Protein AF-A0A976PH39-F1 (afdb_monomer_lite)

Structure (mmCIF, N/CA/C/O backbone):
data_AF-A0A976PH39-F1
#
_entry.id   AF-A0A976PH39-F1
#
loop_
_atom_site.group_PDB
_atom_site.id
_atom_site.type_symbol
_atom_site.label_atom_id
_atom_site.label_alt_id
_atom_site.label_comp_id
_atom_site.label_asym_id
_atom_site.label_entity_id
_atom_site.label_seq_id
_atom_site.pdbx_PDB_ins_code
_atom_site.Cartn_x
_atom_site.Cartn_y
_atom_site.Cartn_z
_atom_site.occupancy
_atom_site.B_iso_or_equiv
_atom_site.auth_seq_id
_atom_site.auth_comp_id
_atom_site.auth_asym_id
_atom_site.auth_atom_id
_atom_site.pdbx_PDB_model_num
ATOM 1 N N . MET A 1 1 ? 8.815 -14.341 2.684 1.00 51.44 1 MET A N 1
ATOM 2 C CA . MET A 1 1 ? 7.484 -14.981 2.819 1.00 51.44 1 MET A CA 1
ATOM 3 C C . MET A 1 1 ? 6.505 -14.337 1.843 1.00 51.44 1 MET A C 1
ATOM 5 O O . MET A 1 1 ? 6.530 -13.122 1.709 1.00 51.44 1 MET A O 1
ATOM 9 N N . ARG A 1 2 ? 5.664 -15.121 1.153 1.00 65.62 2 ARG A N 1
ATOM 10 C CA . ARG A 1 2 ? 4.729 -14.626 0.116 1.00 65.62 2 ARG A CA 1
ATOM 11 C C . ARG A 1 2 ? 3.565 -13.782 0.664 1.00 65.62 2 ARG A C 1
ATOM 13 O O . ARG A 1 2 ? 3.063 -12.925 -0.050 1.00 65.62 2 ARG A O 1
ATOM 20 N N . LEU A 1 3 ? 3.164 -13.992 1.921 1.00 68.88 3 LEU A N 1
ATOM 21 C CA . LEU A 1 3 ? 1.980 -13.354 2.509 1.00 68.88 3 LEU A CA 1
ATOM 22 C C . LEU A 1 3 ? 2.150 -11.844 2.737 1.00 68.88 3 LEU A C 1
ATOM 24 O O . LEU A 1 3 ? 1.247 -11.077 2.426 1.00 68.88 3 LEU A O 1
ATOM 28 N N . SER A 1 4 ? 3.309 -11.407 3.233 1.00 68.12 4 SER A N 1
ATOM 29 C CA . SER A 1 4 ? 3.579 -9.983 3.467 1.00 68.12 4 SER A CA 1
ATOM 30 C C . SER A 1 4 ? 3.664 -9.186 2.164 1.00 68.12 4 SER A C 1
ATOM 32 O O . SER A 1 4 ? 3.142 -8.079 2.097 1.00 68.12 4 SER A O 1
ATOM 34 N N . ARG A 1 5 ? 4.236 -9.773 1.102 1.00 69.50 5 ARG A N 1
ATOM 35 C CA . ARG A 1 5 ? 4.188 -9.197 -0.252 1.00 69.50 5 ARG A CA 1
ATOM 36 C C . ARG A 1 5 ? 2.754 -9.089 -0.764 1.00 69.50 5 ARG A C 1
ATOM 38 O O . ARG A 1 5 ? 2.344 -8.003 -1.137 1.00 69.50 5 ARG A O 1
ATOM 45 N N . ALA A 1 6 ? 1.967 -10.159 -0.655 1.00 73.19 6 ALA A N 1
ATOM 46 C CA . ALA A 1 6 ? 0.570 -10.148 -1.088 1.00 73.19 6 ALA A CA 1
ATOM 47 C C . ALA A 1 6 ? -0.297 -9.118 -0.338 1.00 73.19 6 ALA A C 1
ATOM 49 O O . ALA A 1 6 ? -1.263 -8.607 -0.896 1.00 73.19 6 ALA A O 1
ATOM 50 N N . LEU A 1 7 ? 0.014 -8.813 0.926 1.00 68.69 7 LEU A N 1
ATOM 51 C CA . LEU A 1 7 ? -0.658 -7.748 1.679 1.00 68.69 7 LEU A CA 1
ATOM 52 C C . LEU A 1 7 ? -0.231 -6.345 1.231 1.00 68.69 7 LEU A C 1
ATOM 54 O O . LEU A 1 7 ? -1.062 -5.441 1.235 1.00 68.69 7 LEU A O 1
ATOM 58 N N . ASN A 1 8 ? 1.0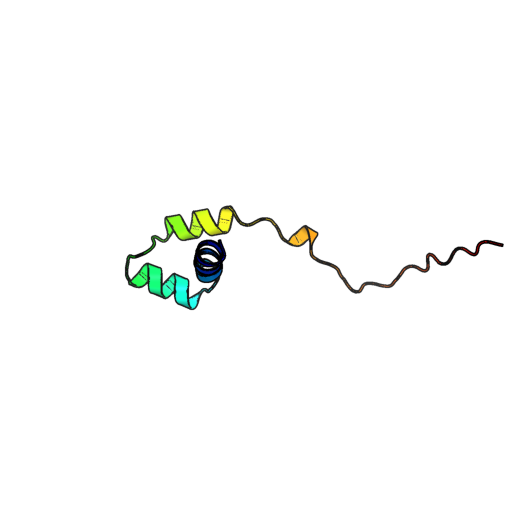27 -6.164 0.831 1.00 70.12 8 ASN A N 1
ATOM 59 C CA . ASN A 1 8 ? 1.506 -4.894 0.288 1.00 70.12 8 ASN A CA 1
ATOM 60 C C . ASN A 1 8 ? 0.959 -4.644 -1.120 1.00 70.12 8 ASN A C 1
ATOM 62 O O . ASN A 1 8 ? 0.451 -3.560 -1.375 1.00 70.12 8 ASN A O 1
ATOM 66 N N . ASP A 1 9 ? 0.933 -5.659 -1.984 1.00 71.25 9 ASP A N 1
ATOM 67 C CA . ASP A 1 9 ? 0.355 -5.550 -3.331 1.00 71.25 9 ASP A CA 1
ATOM 68 C C . ASP A 1 9 ? -1.138 -5.180 -3.271 1.00 71.25 9 ASP A C 1
ATOM 70 O O . ASP A 1 9 ? -1.653 -4.430 -4.094 1.00 71.25 9 ASP A O 1
ATOM 74 N N . LYS A 1 10 ? -1.839 -5.629 -2.224 1.00 70.19 10 LYS A N 1
ATOM 75 C CA . LYS A 1 10 ? -3.232 -5.256 -1.941 1.00 70.19 10 LYS A CA 1
ATOM 76 C C . LYS A 1 10 ? -3.434 -3.776 -1.596 1.00 70.19 10 LYS A C 1
ATOM 78 O O . LYS A 1 10 ? -4.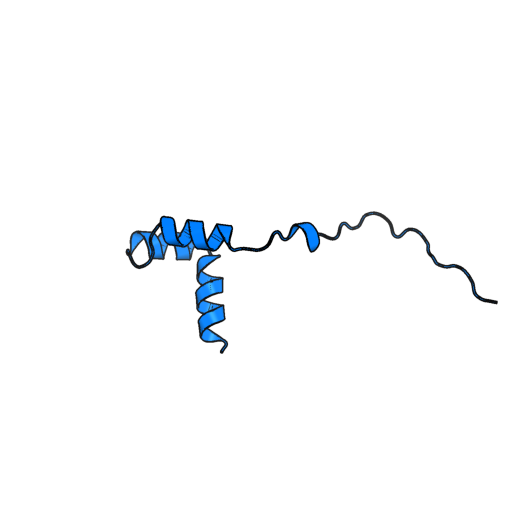554 -3.293 -1.729 1.00 70.19 10 LYS A O 1
ATOM 83 N N . LYS A 1 11 ? -2.395 -3.049 -1.168 1.00 72.75 11 LYS A N 1
ATOM 84 C CA . LYS A 1 11 ? -2.461 -1.592 -0.946 1.00 72.75 11 LYS A CA 1
ATOM 85 C C . LYS A 1 11 ? -2.379 -0.795 -2.254 1.00 72.75 11 LYS A C 1
ATOM 87 O O . LYS A 1 11 ? -2.802 0.360 -2.271 1.00 72.75 11 LYS A O 1
ATOM 92 N N . LEU A 1 12 ? -1.866 -1.405 -3.329 1.00 79.56 12 LEU A N 1
ATOM 93 C CA . LEU A 1 12 ? -1.849 -0.823 -4.677 1.00 79.56 12 LEU A CA 1
ATOM 94 C C . LEU A 1 12 ? -3.226 -0.900 -5.356 1.00 79.56 12 LEU A C 1
ATOM 96 O O . LEU A 1 12 ? -3.523 -0.085 -6.227 1.00 79.56 12 LEU A O 1
ATOM 100 N N . ASP A 1 13 ? -4.089 -1.835 -4.943 1.00 87.81 13 ASP A N 1
ATOM 101 C CA . ASP A 1 13 ? -5.470 -1.909 -5.423 1.00 87.81 13 ASP A CA 1
ATOM 102 C C . ASP A 1 13 ? -6.306 -0.764 -4.831 1.00 87.81 13 ASP A C 1
ATOM 104 O O . ASP A 1 13 ? -6.605 -0.732 -3.636 1.00 87.81 13 ASP A O 1
ATOM 108 N N . LEU A 1 14 ? -6.714 0.163 -5.700 1.00 84.81 14 LEU A N 1
ATOM 109 C CA . LEU A 1 14 ? -7.503 1.345 -5.358 1.00 84.81 14 LEU A CA 1
ATOM 110 C C . LEU A 1 14 ? -8.802 0.993 -4.613 1.00 84.81 14 LEU A C 1
ATOM 112 O O . LEU A 1 14 ? -9.104 1.593 -3.585 1.00 84.81 14 LEU A O 1
ATOM 116 N N . ARG A 1 15 ? -9.552 -0.011 -5.089 1.00 86.31 15 ARG A N 1
ATOM 117 C CA . ARG A 1 15 ? -10.853 -0.385 -4.508 1.00 86.31 15 ARG A CA 1
ATOM 118 C C . ARG A 1 15 ? -10.680 -1.004 -3.132 1.00 86.31 15 ARG A C 1
ATOM 120 O O . ARG A 1 15 ? -11.466 -0.738 -2.223 1.00 86.31 15 ARG A O 1
ATOM 127 N N . LEU A 1 16 ? -9.664 -1.849 -2.982 1.00 85.31 16 LEU A N 1
ATOM 128 C CA . LEU A 1 16 ? -9.377 -2.487 -1.706 1.00 85.31 16 LEU A CA 1
ATOM 129 C C . LEU A 1 16 ? -8.848 -1.477 -0.689 1.00 85.31 16 LEU A C 1
ATOM 131 O O . LEU A 1 16 ? -9.266 -1.497 0.466 1.00 85.31 16 LEU A O 1
ATOM 135 N N . ARG A 1 17 ? -7.974 -0.572 -1.121 1.00 87.81 17 ARG A N 1
ATOM 136 C CA . ARG A 1 17 ? -7.456 0.519 -0.302 1.00 87.81 17 ARG A CA 1
ATOM 137 C C . ARG A 1 17 ? -8.577 1.413 0.214 1.00 87.81 17 ARG A C 1
ATOM 139 O O . ARG A 1 17 ? -8.646 1.638 1.418 1.00 87.81 17 ARG A O 1
ATOM 146 N N . ASP A 1 18 ? -9.477 1.851 -0.661 1.00 86.75 18 ASP A N 1
ATOM 147 C CA . ASP A 1 18 ? -10.602 2.710 -0.280 1.00 86.75 18 ASP A CA 1
ATOM 148 C C . ASP A 1 18 ? -11.548 1.984 0.689 1.00 86.75 18 ASP A C 1
ATOM 150 O O . ASP A 1 18 ? -11.996 2.563 1.680 1.00 86.75 18 ASP A O 1
ATOM 154 N N . LYS A 1 19 ? -11.770 0.679 0.483 1.00 88.44 19 LYS A N 1
ATOM 155 C CA . LYS A 1 19 ? -12.513 -0.168 1.424 1.00 88.44 19 LYS A CA 1
ATOM 156 C C . LYS A 1 19 ? -11.826 -0.266 2.791 1.00 88.44 19 LYS A C 1
ATOM 158 O O . LYS A 1 19 ? -12.492 -0.131 3.810 1.00 88.44 19 LYS A O 1
ATOM 163 N N . LEU A 1 20 ? -10.510 -0.480 2.837 1.00 85.81 20 LEU A N 1
ATOM 164 C CA . LEU A 1 20 ? -9.746 -0.571 4.090 1.00 85.81 20 LEU A CA 1
ATOM 165 C C . LEU A 1 20 ? -9.724 0.753 4.859 1.00 85.81 20 LEU A C 1
ATOM 167 O O . LEU A 1 20 ? -9.771 0.738 6.089 1.00 85.81 20 LEU A O 1
ATOM 171 N N . VAL A 1 21 ? -9.681 1.875 4.137 1.00 89.19 21 VAL A N 1
ATOM 172 C CA . VAL A 1 21 ? -9.792 3.216 4.716 1.00 89.19 21 VAL A CA 1
ATOM 173 C C . VAL A 1 21 ? -11.191 3.451 5.278 1.00 89.19 21 VAL A C 1
ATOM 175 O O . VAL A 1 21 ? -11.326 3.892 6.417 1.00 89.19 21 VAL A O 1
ATOM 178 N N . HIS A 1 22 ? -12.233 3.082 4.532 1.00 91.06 22 HIS A N 1
ATOM 179 C C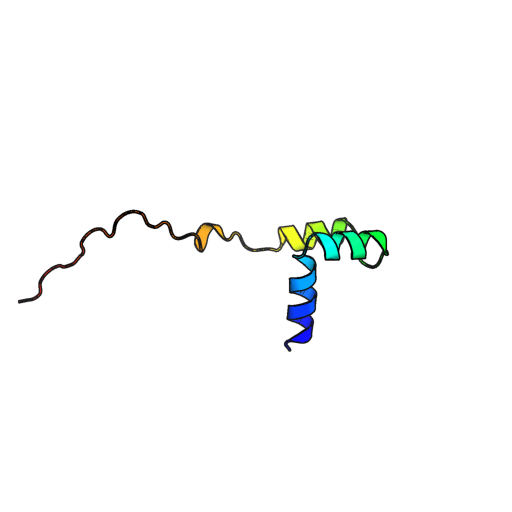A . HIS A 1 22 ? -13.615 3.188 4.997 1.00 91.06 22 HIS A CA 1
ATOM 180 C C . HIS A 1 22 ? -13.900 2.297 6.220 1.00 91.06 22 HIS A C 1
ATOM 182 O O . HIS A 1 22 ? -14.623 2.696 7.126 1.00 91.06 22 HIS A O 1
ATOM 188 N N . GLU A 1 23 ? -13.290 1.110 6.281 1.00 89.56 23 GLU A N 1
ATOM 189 C CA . GLU A 1 23 ? -13.364 0.193 7.426 1.00 89.56 23 GLU A CA 1
ATOM 190 C C . GLU A 1 23 ? -12.467 0.612 8.613 1.00 89.56 23 GLU A C 1
ATOM 192 O O . GLU A 1 23 ? -12.466 -0.069 9.639 1.00 89.56 23 GLU A O 1
ATOM 197 N N . GLY A 1 24 ? -11.676 1.687 8.488 1.00 88.06 24 GLY A N 1
ATOM 198 C CA . GLY A 1 24 ? -10.786 2.191 9.544 1.00 88.06 24 GLY A CA 1
ATOM 199 C C . GLY A 1 24 ? -9.551 1.325 9.820 1.00 88.06 24 GLY A C 1
ATOM 200 O O . GLY A 1 24 ? -8.844 1.549 10.799 1.00 88.06 24 GLY A O 1
ATOM 201 N N . LYS A 1 25 ? -9.268 0.335 8.966 1.00 85.31 25 LYS A N 1
ATOM 202 C CA . LYS A 1 25 ? -8.104 -0.565 9.083 1.00 85.31 25 LYS A CA 1
ATOM 203 C C . LYS A 1 25 ? -6.812 0.057 8.556 1.00 85.31 25 LYS A C 1
ATOM 205 O O . LYS A 1 25 ? -5.748 -0.540 8.699 1.00 85.31 25 LYS A O 1
ATOM 210 N N . MET A 1 26 ? -6.920 1.202 7.891 1.00 84.62 26 MET A N 1
ATOM 211 C CA . MET A 1 26 ? -5.807 1.964 7.346 1.00 84.62 26 MET A CA 1
ATOM 212 C C . MET A 1 26 ? -6.204 3.437 7.272 1.00 84.62 26 MET A C 1
ATOM 214 O O . MET A 1 26 ? -7.352 3.766 6.983 1.00 84.62 26 MET A O 1
ATOM 218 N N . THR A 1 27 ? -5.264 4.333 7.524 1.00 88.81 27 THR A N 1
ATOM 219 C CA . THR A 1 27 ? -5.482 5.779 7.455 1.00 88.81 27 THR A CA 1
ATOM 220 C C . THR A 1 27 ? -5.051 6.337 6.101 1.00 88.81 27 THR A C 1
ATOM 222 O O . THR A 1 27 ? -4.186 5.784 5.419 1.00 88.81 27 THR A O 1
ATOM 225 N N . HIS A 1 28 ? -5.605 7.490 5.717 1.00 87.06 28 HIS A N 1
ATOM 226 C CA . HIS A 1 28 ? -5.156 8.209 4.520 1.00 87.06 28 HIS A CA 1
ATOM 227 C C . HIS A 1 28 ? -3.659 8.551 4.563 1.00 87.06 28 HIS A C 1
ATOM 229 O O . HIS A 1 28 ? -2.997 8.532 3.529 1.00 87.06 28 HIS A O 1
ATOM 235 N N . LYS A 1 29 ? -3.115 8.805 5.758 1.00 87.94 29 LYS A N 1
ATOM 236 C CA . LYS A 1 29 ? -1.697 9.116 5.950 1.00 87.94 29 LYS A CA 1
ATOM 237 C C . LYS A 1 29 ? -0.799 7.917 5.635 1.00 87.94 29 LYS A C 1
ATOM 239 O O . LYS A 1 29 ? 0.179 8.065 4.913 1.00 87.94 29 LYS A O 1
ATOM 244 N N . GLU A 1 30 ? -1.165 6.726 6.106 1.00 85.94 30 GLU A N 1
ATOM 245 C CA . GLU A 1 30 ? -0.425 5.488 5.814 1.00 85.94 30 GLU A CA 1
ATOM 246 C C . GLU A 1 30 ? -0.456 5.131 4.323 1.00 85.94 30 GLU A C 1
ATOM 248 O O . GLU A 1 30 ? 0.516 4.598 3.789 1.00 85.94 30 GLU A O 1
ATOM 253 N N . VAL A 1 31 ? -1.560 5.441 3.634 1.00 85.81 31 VAL A N 1
ATOM 254 C CA . VAL A 1 31 ? -1.651 5.314 2.172 1.00 85.81 31 VAL A CA 1
ATOM 255 C C . VAL A 1 31 ? -0.669 6.251 1.481 1.00 85.81 31 VAL A C 1
ATOM 257 O O . VAL A 1 31 ? 0.035 5.838 0.562 1.00 85.81 31 VAL A O 1
ATOM 260 N N . GLU A 1 32 ? -0.624 7.508 1.906 1.00 86.81 32 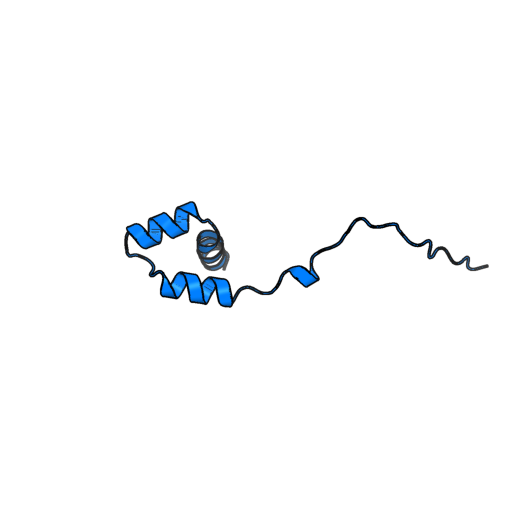GLU A N 1
ATOM 261 C CA . GLU A 1 32 ? 0.225 8.521 1.289 1.00 86.81 32 GLU A CA 1
ATOM 262 C C . GLU A 1 32 ? 1.715 8.224 1.506 1.00 86.81 32 GLU A C 1
ATOM 264 O O . GLU A 1 32 ? 2.510 8.321 0.572 1.00 86.81 32 GLU A O 1
ATOM 269 N N . GLU A 1 33 ? 2.092 7.801 2.714 1.00 89.00 33 GLU A N 1
ATOM 270 C CA . GLU A 1 33 ? 3.449 7.342 3.030 1.00 89.00 33 GLU A CA 1
ATOM 271 C C . GLU A 1 33 ? 3.838 6.118 2.194 1.00 89.00 33 GLU A C 1
ATOM 273 O O . GLU A 1 33 ? 4.940 6.070 1.644 1.00 89.00 33 GLU A O 1
ATOM 278 N N . TYR A 1 34 ? 2.920 5.160 2.029 1.00 85.69 34 TYR A N 1
ATOM 279 C CA . TYR A 1 34 ? 3.147 3.996 1.176 1.00 85.69 34 TYR A CA 1
ATOM 280 C C . TYR A 1 34 ? 3.381 4.396 -0.286 1.00 85.69 34 TYR A C 1
ATOM 282 O O . TYR A 1 34 ? 4.372 3.966 -0.873 1.00 85.69 34 TYR A O 1
ATOM 290 N N . LEU A 1 35 ? 2.534 5.261 -0.856 1.00 84.06 35 LEU A N 1
ATOM 291 C CA . LEU A 1 35 ? 2.680 5.734 -2.238 1.00 84.06 35 LEU A CA 1
ATOM 292 C C . LEU A 1 35 ? 3.984 6.512 -2.456 1.00 84.06 35 LEU A C 1
ATOM 294 O O . LEU A 1 35 ? 4.628 6.330 -3.484 1.00 84.06 35 LEU A O 1
ATOM 298 N N . LYS A 1 36 ? 4.407 7.331 -1.485 1.00 86.75 36 LYS A N 1
ATOM 299 C CA . LYS A 1 36 ? 5.685 8.067 -1.542 1.00 86.75 36 LYS A CA 1
ATOM 300 C C . LYS A 1 36 ? 6.911 7.158 -1.460 1.00 86.75 36 LYS A C 1
ATOM 302 O O . LYS A 1 36 ? 7.974 7.543 -1.930 1.00 86.75 36 LYS A O 1
ATOM 307 N N . SER A 1 37 ? 6.780 5.979 -0.850 1.00 87.38 37 SER A N 1
ATOM 308 C CA . SER A 1 37 ? 7.867 4.996 -0.763 1.00 87.38 37 SER A CA 1
ATOM 309 C C . SER A 1 37 ? 8.052 4.160 -2.033 1.00 87.38 37 SER A C 1
ATOM 311 O O . SER A 1 37 ? 9.026 3.410 -2.124 1.00 87.38 37 SER A O 1
ATOM 313 N N . LEU A 1 38 ? 7.128 4.257 -2.998 1.00 83.12 38 LEU A N 1
ATOM 314 C CA . LEU A 1 38 ? 7.238 3.527 -4.255 1.00 83.12 38 LEU A CA 1
ATOM 315 C C . LEU A 1 38 ? 8.370 4.122 -5.109 1.00 83.12 38 LEU A C 1
ATOM 317 O O . LEU A 1 38 ? 8.490 5.346 -5.195 1.00 83.12 38 LEU A O 1
ATOM 321 N N . PRO A 1 39 ? 9.210 3.276 -5.730 1.00 83.31 39 PRO A N 1
ATOM 322 C CA . PRO A 1 39 ? 10.250 3.743 -6.634 1.00 83.31 39 PRO A CA 1
ATOM 323 C C . PRO A 1 39 ? 9.636 4.378 -7.886 1.00 83.31 39 PRO A C 1
ATOM 325 O O . PRO A 1 39 ? 8.547 4.003 -8.317 1.00 83.31 39 PRO A O 1
ATOM 328 N N . ASP A 1 40 ? 10.356 5.328 -8.482 1.00 80.25 40 ASP A N 1
ATOM 329 C CA . ASP A 1 40 ? 9.988 5.870 -9.786 1.00 80.25 40 ASP A CA 1
ATOM 330 C C . ASP A 1 40 ? 10.271 4.832 -10.886 1.00 80.25 40 ASP A C 1
ATOM 332 O O . ASP A 1 40 ? 11.421 4.470 -11.156 1.00 80.25 40 ASP A O 1
ATOM 336 N N . ASP A 1 41 ? 9.203 4.355 -11.525 1.00 73.81 41 ASP A N 1
ATOM 337 C CA . ASP A 1 41 ? 9.252 3.364 -12.602 1.00 73.81 41 ASP A CA 1
ATOM 338 C C . ASP A 1 41 ? 9.645 3.963 -13.964 1.00 73.81 41 ASP A C 1
ATOM 340 O O . ASP A 1 41 ? 9.725 3.232 -14.954 1.00 73.81 41 ASP A O 1
ATOM 344 N N . SER A 1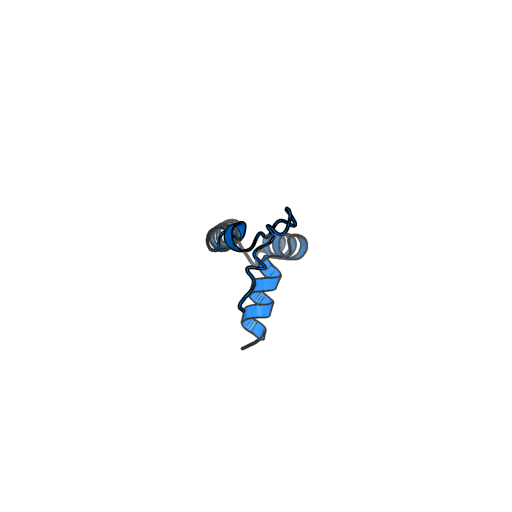 42 ? 9.956 5.264 -14.040 1.00 77.19 42 SER A N 1
ATOM 345 C CA . SER A 1 42 ? 10.486 5.903 -15.257 1.00 77.19 42 SER A CA 1
ATOM 346 C C . SER A 1 42 ? 11.726 5.191 -15.817 1.00 77.19 42 SER A C 1
ATOM 348 O O . SER A 1 42 ? 11.902 5.105 -17.030 1.00 77.19 42 SER A O 1
ATOM 350 N N . SER A 1 43 ? 12.540 4.600 -14.939 1.00 72.69 43 SER A N 1
ATOM 351 C CA . SER A 1 43 ? 13.721 3.801 -15.287 1.00 72.69 43 SER A CA 1
ATOM 352 C C . SER A 1 43 ? 13.402 2.462 -15.970 1.00 72.69 43 SER A C 1
ATOM 354 O O . SER A 1 43 ? 14.233 1.941 -16.712 1.00 72.69 43 SER A O 1
ATOM 356 N N . ASN A 1 44 ? 12.198 1.923 -15.760 1.00 76.38 44 ASN A N 1
ATOM 357 C CA . ASN A 1 44 ? 11.727 0.665 -16.345 1.00 76.38 44 ASN A CA 1
ATOM 358 C C . ASN A 1 44 ? 10.929 0.884 -17.645 1.00 76.38 44 ASN A C 1
ATOM 360 O O . ASN A 1 44 ? 10.545 -0.080 -18.315 1.00 76.38 44 ASN A O 1
ATOM 364 N N . ALA A 1 45 ? 10.668 2.139 -18.022 1.00 79.44 45 ALA A N 1
ATOM 365 C CA . ALA A 1 45 ? 9.946 2.477 -19.238 1.00 79.44 45 ALA A CA 1
ATOM 366 C C . ALA A 1 45 ? 10.839 2.268 -20.473 1.00 79.44 45 ALA A C 1
ATOM 368 O O . ALA A 1 45 ? 11.769 3.027 -20.730 1.00 79.44 45 ALA A O 1
ATOM 369 N N . THR A 1 46 ? 10.535 1.243 -21.272 1.00 77.19 46 THR A N 1
ATOM 370 C CA . THR A 1 46 ? 11.150 1.041 -22.593 1.00 77.19 46 THR A CA 1
ATOM 371 C C . THR A 1 46 ? 10.173 1.489 -23.674 1.00 77.19 46 THR A C 1
ATOM 373 O O . THR A 1 46 ? 9.020 1.059 -23.687 1.00 77.19 46 THR A O 1
ATOM 376 N N . THR A 1 47 ? 10.617 2.344 -24.593 1.00 80.56 47 THR A N 1
ATOM 377 C CA . THR A 1 47 ? 9.829 2.736 -25.766 1.00 80.56 47 THR A CA 1
ATOM 378 C C . THR A 1 47 ? 10.231 1.869 -26.959 1.00 80.56 47 THR A C 1
ATOM 380 O O . THR A 1 47 ? 11.412 1.644 -27.211 1.00 80.56 47 THR A O 1
ATOM 383 N N . THR A 1 48 ? 9.266 1.377 -27.740 1.00 76.12 48 THR A N 1
ATOM 384 C CA . THR A 1 48 ? 9.539 0.801 -29.070 1.00 76.12 48 THR A CA 1
ATOM 385 C C . THR A 1 48 ? 9.802 1.928 -30.070 1.00 76.12 48 THR A C 1
ATOM 387 O O . THR A 1 48 ? 9.007 2.178 -30.974 1.00 76.12 48 THR A O 1
ATOM 390 N N . GLY A 1 49 ? 10.896 2.662 -29.873 1.00 64.81 49 GLY A N 1
ATOM 391 C CA . GLY A 1 49 ? 11.451 3.598 -30.844 1.00 64.81 49 GLY A CA 1
ATOM 392 C C . GLY A 1 49 ? 12.671 2.956 -31.491 1.00 64.81 49 GLY A C 1
ATOM 393 O O . GLY A 1 49 ? 13.651 2.746 -30.797 1.00 64.81 49 GLY A O 1
ATOM 394 N N . LYS A 1 50 ? 12.548 2.595 -32.778 1.00 59.16 50 LYS A N 1
ATOM 395 C CA . LYS A 1 50 ? 13.582 2.121 -33.725 1.00 59.16 50 LYS A CA 1
ATOM 396 C C . LYS A 1 50 ? 14.865 1.531 -33.103 1.00 59.16 50 LYS A C 1
ATOM 398 O O . LYS A 1 50 ? 15.710 2.256 -32.600 1.00 59.16 50 LYS A O 1
ATOM 403 N N . VAL A 1 51 ? 15.062 0.224 -33.293 1.00 63.56 51 VAL A N 1
ATOM 404 C CA . VAL A 1 51 ? 16.401 -0.388 -33.295 1.00 63.56 51 VAL A CA 1
ATOM 405 C C . VAL A 1 51 ? 17.313 0.431 -34.215 1.00 63.56 51 VAL A C 1
ATOM 407 O O . VAL A 1 51 ? 17.116 0.439 -35.431 1.00 63.56 51 VAL A O 1
ATOM 410 N N . GLU A 1 52 ? 18.266 1.163 -33.641 1.00 59.56 52 GLU A N 1
ATOM 411 C CA . GLU A 1 52 ? 19.427 1.622 -34.391 1.00 59.56 52 GLU A CA 1
ATOM 412 C C . GLU A 1 52 ? 20.314 0.401 -34.626 1.00 59.56 52 GLU A C 1
ATOM 414 O O . GLU A 1 52 ? 20.692 -0.321 -33.702 1.00 59.56 52 GLU A O 1
ATOM 419 N N . ASP A 1 53 ? 20.524 0.130 -35.907 1.00 55.97 53 ASP A N 1
ATOM 420 C CA . ASP A 1 53 ? 21.289 -0.973 -36.457 1.00 55.97 53 ASP A CA 1
ATOM 421 C C . ASP A 1 53 ? 22.736 -0.928 -35.942 1.00 55.97 53 ASP A C 1
ATOM 423 O O . ASP A 1 53 ? 23.562 -0.146 -36.404 1.00 55.97 53 ASP A O 1
ATOM 427 N N . GLY A 1 54 ? 23.020 -1.744 -34.928 1.00 52.38 54 GLY A N 1
ATOM 428 C CA . GLY A 1 54 ? 24.356 -1.981 -34.384 1.00 52.38 54 GLY A CA 1
ATOM 429 C C . GLY A 1 54 ? 24.983 -3.276 -34.899 1.00 52.38 54 GLY A C 1
ATOM 430 O O . GLY A 1 54 ? 25.819 -3.857 -34.210 1.00 52.38 54 GLY A O 1
ATOM 431 N N . GLY A 1 55 ? 24.565 -3.770 -36.070 1.00 47.78 55 GLY A N 1
ATOM 432 C CA . GLY A 1 55 ? 25.192 -4.904 -36.743 1.00 47.78 55 GLY A CA 1
ATOM 433 C C . GLY A 1 55 ? 26.522 -4.522 -37.395 1.00 47.78 55 GLY A C 1
ATOM 434 O O . GLY A 1 55 ? 26.640 -4.546 -38.616 1.00 47.78 55 GLY A O 1
ATOM 435 N N . SER A 1 56 ? 27.542 -4.174 -36.604 1.00 48.59 56 SER A N 1
ATOM 436 C CA . SER A 1 56 ? 28.910 -4.079 -37.120 1.00 48.59 56 SER A CA 1
ATOM 437 C C . SER A 1 56 ? 29.487 -5.485 -37.298 1.00 48.59 56 SER A C 1
ATOM 439 O O . SER A 1 56 ? 29.772 -6.188 -36.328 1.00 48.59 56 SER A O 1
ATOM 441 N N . GLN A 1 57 ? 29.614 -5.860 -38.568 1.00 51.59 57 GLN A N 1
ATOM 442 C CA . GLN A 1 57 ? 30.333 -7.009 -39.110 1.00 51.59 57 GLN A CA 1
ATOM 443 C C . GLN A 1 57 ? 31.682 -7.239 -38.407 1.00 51.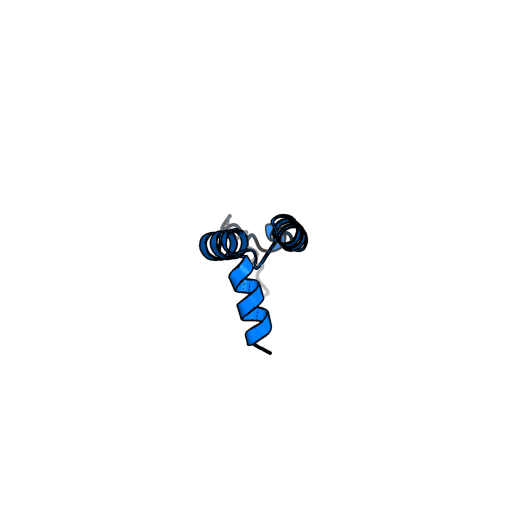59 57 GLN A C 1
ATOM 445 O O . GLN A 1 57 ? 32.451 -6.300 -38.210 1.00 51.59 57 GLN A O 1
ATOM 450 N N . HIS A 1 58 ? 31.972 -8.498 -38.076 1.00 40.84 58 HIS A N 1
ATOM 451 C CA . HIS A 1 58 ? 33.316 -8.969 -37.758 1.00 40.84 58 HIS A CA 1
ATOM 452 C C . HIS A 1 58 ? 33.691 -9.997 -38.834 1.00 40.84 58 HIS A C 1
ATOM 454 O O . HIS A 1 58 ? 33.177 -11.116 -38.811 1.00 40.84 58 HIS A O 1
ATOM 460 N N . ASP A 1 59 ? 34.510 -9.570 -39.798 1.00 45.16 59 ASP A N 1
ATOM 461 C CA . ASP A 1 59 ? 35.413 -10.447 -40.562 1.00 45.16 59 ASP A CA 1
ATOM 462 C C . ASP A 1 59 ? 36.665 -10.747 -39.721 1.00 45.16 59 ASP A C 1
ATOM 464 O O . ASP A 1 59 ? 37.052 -9.865 -38.910 1.00 45.16 59 ASP A O 1
#

Sequence (59 aa):
MRLSRALNDKKLDLRLRDKLVHEGKMTHKEVEEYLKSLPDDSSNATTTGKVEDGGSQHD

Foldseek 3Di:
DVVVVVVLVLLVDPVSVVVCCVVVVDDPVNSVVSVVPDDDCPVVDDDPDDDDDPPDDDD

Secondary structure (DSSP, 8-state):
-HHHHHHHHHHH-HHHHHHHHHTTSS-HHHHHHHHHTS--GGGG---------------

pLDDT: mean 75.51, std 13.31, range [40.84, 91.06]

Radius of gyration: 20.33 Å; chains: 1; bounding box: 49×24×50 Å